Protein AF-A0A427XTD4-F1 (afdb_monomer)

InterPro domains:
  IPR022057 Chitin synthase export chaperone [PF12271] (19-102)
  IPR022057 Chitin synthase export chaperone [PTHR35329] (19-101)

Foldseek 3Di:
DDDDPPPPDPDPPCPVVVLVVVLVVVLCCCCPVVVHVVLNVLSVQLVCLQVVLVVLLVVQPPPVVPPVVPPDHSNVSSVVSNVVSVVSNVVSVCVVPVVPPPPPVPVPD

Nearest PDB structures (foldseek):
  5d56-assembly2_F  TM=6.218E-01  e=1.064E+00  Escherichia coli K-12
  3ze3-assembly1_F  TM=6.382E-01  e=1.328E+00  Escherichia coli K-12
  5d57-assembly2_F  TM=6.334E-01  e=2.068E+00  Escherichia coli K-12
  4brb-assembly2_F  TM=6.336E-01  e=1.852E+00  Escherichia coli K-12
  4brb-assembly2_D  TM=5.391E-01  e=4.490E+00  Escherichia coli K-12

Mean predicted aligned error: 11.94 Å

Structure (mmCIF, N/CA/C/O backbone):
data_AF-A0A427XTD4-F1
#
_entry.id   AF-A0A427XTD4-F1
#
loop_
_atom_site.group_PDB
_atom_site.id
_atom_site.type_symbol
_atom_site.label_atom_id
_atom_site.label_alt_id
_atom_site.label_comp_id
_atom_site.label_asym_id
_atom_site.label_entity_id
_atom_site.label_seq_id
_atom_site.pdbx_PDB_ins_code
_atom_site.Cartn_x
_atom_site.Cartn_y
_atom_site.Cartn_z
_atom_site.occupancy
_atom_site.B_iso_or_equiv
_atom_site.auth_seq_id
_atom_site.auth_comp_id
_atom_site.auth_asym_id
_atom_site.auth_atom_id
_atom_site.pdbx_PDB_model_num
ATOM 1 N N . HIS A 1 1 ? -34.707 33.302 14.349 1.00 49.16 1 HIS A N 1
ATOM 2 C CA . HIS A 1 1 ? -33.490 32.469 14.328 1.00 49.16 1 HIS A CA 1
ATOM 3 C C . H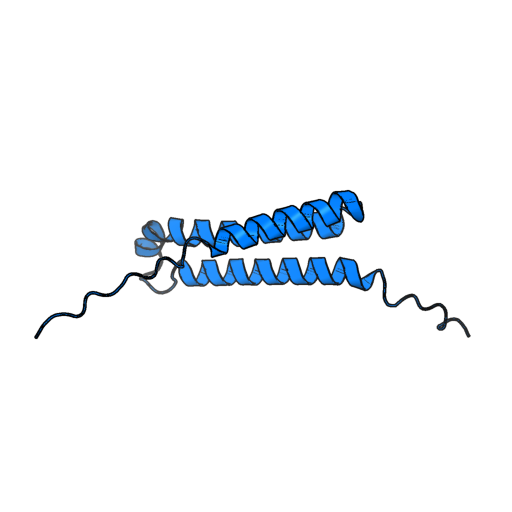IS A 1 1 ? -33.673 31.331 13.332 1.00 49.16 1 HIS A C 1
ATOM 5 O O . HIS A 1 1 ? -34.357 30.374 13.672 1.00 49.16 1 HIS A O 1
ATOM 11 N N . PRO A 1 2 ? -33.148 31.426 12.101 1.00 55.19 2 PRO A N 1
ATOM 12 C CA . PRO A 1 2 ? -33.069 30.273 11.217 1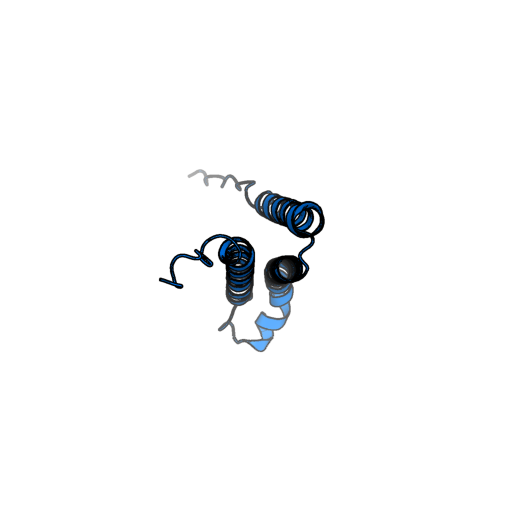.00 55.19 2 PRO A CA 1
ATOM 13 C C . PRO A 1 2 ? -31.797 29.473 11.534 1.00 55.19 2 PRO A C 1
ATOM 15 O O . PRO A 1 2 ? -30.696 30.021 11.560 1.00 55.19 2 PRO A O 1
ATOM 18 N N . HIS A 1 3 ? -31.977 28.184 11.822 1.00 52.47 3 HIS A N 1
ATOM 19 C CA . HIS A 1 3 ? -30.898 27.211 11.934 1.00 52.47 3 HIS A CA 1
ATOM 20 C C . HIS A 1 3 ? -30.220 27.075 10.571 1.00 52.47 3 HIS A C 1
ATOM 22 O O . HIS A 1 3 ? -30.860 26.753 9.572 1.00 52.47 3 HIS A O 1
ATOM 28 N N . ASN A 1 4 ? -28.926 27.376 10.558 1.00 56.59 4 ASN A N 1
A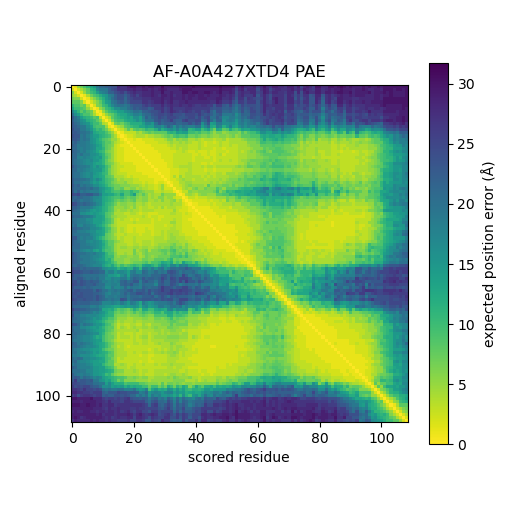TOM 29 C CA . ASN A 1 4 ? -28.057 27.259 9.404 1.00 56.59 4 ASN A CA 1
ATOM 30 C C . ASN A 1 4 ? -27.986 25.776 9.013 1.00 56.59 4 ASN A C 1
ATOM 32 O O . ASN A 1 4 ? -27.508 24.949 9.793 1.00 56.59 4 ASN A O 1
ATOM 36 N N . GLY A 1 5 ? -28.547 25.442 7.851 1.00 54.16 5 GLY A N 1
ATOM 37 C CA . GLY A 1 5 ? -28.465 24.111 7.273 1.00 54.16 5 GLY A CA 1
ATOM 38 C C . GLY A 1 5 ? -27.009 23.815 6.955 1.00 54.16 5 GLY A C 1
ATOM 39 O O . GLY A 1 5 ? -26.442 24.409 6.041 1.00 54.16 5 GLY A O 1
ATOM 40 N N . GLY A 1 6 ? -26.407 22.924 7.740 1.00 46.44 6 GLY A N 1
ATOM 41 C CA . GLY A 1 6 ? -25.082 22.396 7.469 1.00 46.44 6 GLY A CA 1
ATOM 42 C C . GLY A 1 6 ? -25.083 21.731 6.100 1.00 46.44 6 GLY A C 1
ATOM 43 O O . GLY A 1 6 ? -25.682 20.675 5.907 1.00 46.44 6 GLY A O 1
ATOM 44 N N . SER A 1 7 ? -24.423 22.372 5.145 1.00 49.38 7 SER A N 1
ATOM 45 C CA . SER A 1 7 ? -23.983 21.762 3.903 1.00 49.38 7 SER A CA 1
ATOM 46 C C . SER A 1 7 ? -23.034 20.618 4.254 1.00 49.38 7 SER A C 1
ATOM 48 O O . SER A 1 7 ? -21.864 20.840 4.560 1.00 49.38 7 SER A O 1
ATOM 50 N N . VAL A 1 8 ? -23.566 19.396 4.263 1.00 57.56 8 VAL A N 1
ATOM 51 C CA . VAL A 1 8 ? -22.784 18.160 4.322 1.00 57.56 8 VAL A CA 1
ATOM 52 C C . VAL A 1 8 ? -21.851 18.172 3.114 1.00 57.56 8 VAL A C 1
ATOM 54 O O . VAL A 1 8 ? -22.303 18.097 1.973 1.00 57.56 8 VAL A O 1
ATOM 57 N N . HIS A 1 9 ? -20.555 18.348 3.365 1.00 49.72 9 HIS A N 1
ATOM 58 C CA . HIS A 1 9 ? -19.521 18.304 2.340 1.00 49.72 9 HIS A CA 1
ATOM 59 C C . HIS A 1 9 ? -19.493 16.904 1.701 1.00 49.72 9 HIS A C 1
ATOM 61 O O . HIS A 1 9 ? -19.247 15.929 2.411 1.00 49.72 9 HIS A O 1
ATOM 67 N N . PRO A 1 10 ? -19.674 16.764 0.376 1.00 47.06 10 PRO A N 1
ATOM 68 C CA . PRO A 1 10 ? -19.366 15.525 -0.320 1.00 47.06 10 PRO A CA 1
ATOM 69 C C . PRO A 1 10 ? -17.855 15.495 -0.589 1.00 47.06 10 PRO A C 1
ATOM 71 O O . PRO A 1 10 ? -17.406 15.862 -1.673 1.00 47.06 10 PRO A O 1
ATOM 74 N N . GLN A 1 11 ? -17.043 15.158 0.416 1.00 46.06 11 GLN A N 1
ATOM 75 C CA . GLN A 1 11 ? -15.583 15.034 0.240 1.00 46.06 11 GLN A CA 1
ATOM 76 C C . GLN A 1 11 ? -14.996 13.690 0.679 1.00 46.06 11 GLN A C 1
ATOM 78 O O . GLN A 1 11 ? -13.874 13.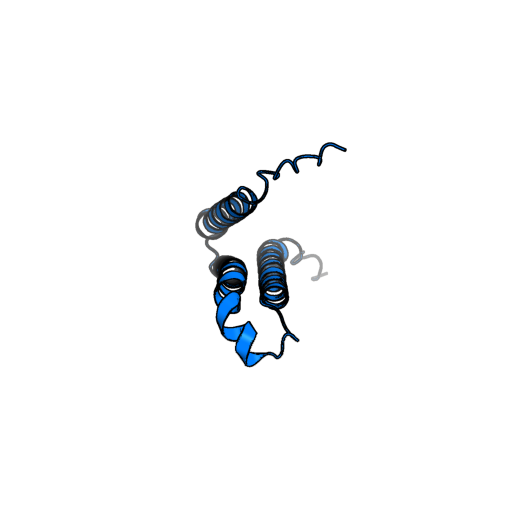393 0.305 1.00 46.06 11 GLN A O 1
ATOM 83 N N . GLU A 1 12 ? -15.745 12.827 1.363 1.00 51.28 12 GLU A N 1
ATOM 84 C CA . GLU A 1 12 ? -15.151 11.625 1.974 1.00 51.28 12 GLU A CA 1
ATOM 85 C C . GLU A 1 12 ? -15.012 10.413 1.019 1.00 51.28 12 GLU A C 1
ATOM 87 O O . GLU A 1 12 ? -14.304 9.458 1.316 1.00 51.28 12 GLU A O 1
ATOM 92 N N . GLN A 1 13 ? -15.648 10.425 -0.161 1.00 46.12 13 GLN A N 1
ATOM 93 C CA . GLN A 1 13 ? -15.657 9.262 -1.073 1.00 46.12 13 GLN A CA 1
ATOM 94 C C . GLN A 1 13 ? -14.416 9.182 -1.989 1.00 46.12 13 GLN A C 1
ATOM 96 O O . GLN A 1 13 ? -14.066 8.098 -2.461 1.00 46.12 13 GLN A O 1
ATOM 101 N N . ASN A 1 14 ? -13.744 10.306 -2.268 1.00 52.47 14 ASN A N 1
ATOM 102 C CA . ASN A 1 14 ? -12.713 10.362 -3.314 1.00 52.47 14 ASN A CA 1
ATOM 103 C C . ASN A 1 14 ? -11.332 9.876 -2.848 1.00 52.47 14 ASN A C 1
ATOM 105 O O . ASN A 1 14 ? -10.545 9.410 -3.675 1.00 52.47 14 ASN A O 1
ATOM 109 N N . ASP A 1 15 ? -11.050 9.906 -1.548 1.00 64.44 15 ASP A N 1
ATOM 110 C CA . ASP A 1 15 ? -9.708 9.646 -1.013 1.00 64.44 15 ASP A CA 1
ATOM 111 C C . ASP A 1 15 ? -9.266 8.185 -1.206 1.00 64.44 15 ASP A C 1
ATOM 113 O O . ASP A 1 15 ? -8.113 7.903 -1.538 1.00 64.44 15 ASP A O 1
ATOM 117 N N . GLY A 1 16 ? -10.205 7.237 -1.109 1.00 71.94 16 GLY A N 1
ATOM 118 C CA . GLY A 1 16 ? -9.924 5.817 -1.343 1.00 71.94 16 GLY A CA 1
ATOM 119 C C . GLY A 1 16 ? -9.593 5.489 -2.804 1.00 71.94 16 GLY A C 1
ATOM 120 O O . GLY A 1 16 ? -8.790 4.596 -3.074 1.00 71.94 16 GLY A O 1
ATOM 121 N N . SER A 1 17 ? -10.164 6.228 -3.760 1.00 80.12 17 SER A N 1
ATOM 122 C CA . SER A 1 17 ? -9.940 5.981 -5.191 1.00 80.12 17 SER A CA 1
ATOM 123 C C . SER A 1 17 ? -8.501 6.294 -5.616 1.00 80.12 17 SER A C 1
ATOM 125 O O . SER A 1 17 ? -7.904 5.538 -6.384 1.00 80.12 17 SER A O 1
ATOM 127 N N . ALA A 1 18 ? -7.911 7.347 -5.042 1.00 85.94 18 ALA A N 1
ATOM 128 C CA . ALA A 1 18 ? -6.521 7.717 -5.272 1.00 85.94 18 ALA A CA 1
ATOM 129 C C . ALA A 1 18 ? -5.552 6.665 -4.711 1.00 85.94 18 ALA A C 1
ATOM 131 O O . ALA A 1 18 ? -4.582 6.316 -5.379 1.00 85.94 18 ALA A O 1
ATOM 132 N N . ALA A 1 19 ? -5.839 6.108 -3.529 1.00 86.38 19 ALA A N 1
ATOM 133 C CA . ALA A 1 19 ? -5.018 5.058 -2.925 1.00 86.38 19 ALA A CA 1
ATOM 134 C C . ALA A 1 19 ? -5.020 3.764 -3.758 1.00 86.38 19 ALA A C 1
ATOM 136 O O . ALA A 1 19 ? -3.970 3.158 -3.969 1.00 86.38 19 ALA A O 1
ATOM 137 N N . VAL A 1 20 ? -6.183 3.363 -4.285 1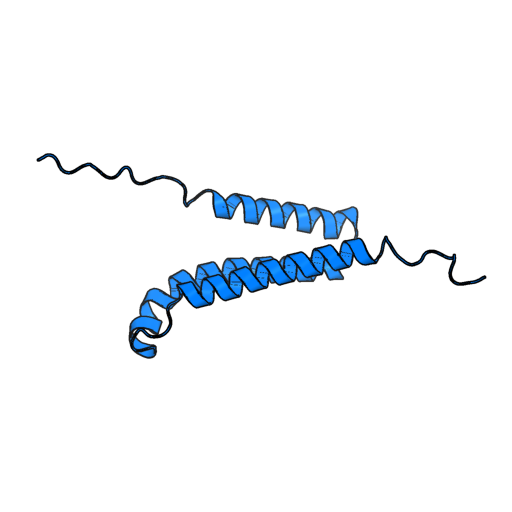.00 88.50 20 VAL A N 1
ATOM 138 C CA . VAL A 1 20 ? -6.302 2.195 -5.175 1.00 88.50 20 VAL A CA 1
ATOM 139 C C . VAL A 1 20 ? -5.580 2.438 -6.500 1.00 88.50 20 VAL A C 1
ATOM 141 O O . VAL A 1 20 ? -4.851 1.563 -6.965 1.00 88.50 20 VAL A O 1
ATOM 144 N N . ALA A 1 21 ? -5.739 3.625 -7.094 1.00 91.19 21 ALA A N 1
ATOM 145 C CA . ALA A 1 21 ? -5.030 3.993 -8.316 1.00 91.19 21 ALA A CA 1
ATOM 146 C C . ALA A 1 21 ? -3.507 3.995 -8.104 1.00 91.19 21 ALA A C 1
ATOM 148 O O . ALA A 1 21 ? -2.777 3.408 -8.899 1.00 91.19 21 ALA A O 1
ATOM 149 N N . PHE A 1 22 ? -3.033 4.588 -7.005 1.00 88.94 22 PHE A N 1
ATOM 150 C CA . PHE A 1 22 ? -1.623 4.573 -6.622 1.00 88.94 22 PHE A CA 1
ATOM 151 C C . PHE A 1 22 ? -1.101 3.143 -6.456 1.00 88.94 22 PHE A C 1
ATOM 153 O O . PHE A 1 22 ? -0.084 2.796 -7.051 1.00 88.94 22 PHE A O 1
ATOM 160 N N . PHE A 1 23 ? -1.818 2.291 -5.717 1.00 89.50 23 PHE A N 1
ATOM 161 C CA . PHE A 1 23 ? -1.442 0.889 -5.547 1.00 89.50 23 PHE A CA 1
ATOM 162 C C . PHE A 1 23 ? -1.345 0.156 -6.890 1.00 89.50 23 PHE A C 1
ATOM 164 O O . PHE A 1 23 ? -0.347 -0.511 -7.144 1.00 89.50 23 PHE A O 1
ATOM 171 N N . ALA A 1 24 ? -2.329 0.321 -7.779 1.00 90.94 24 ALA A N 1
ATOM 172 C CA . ALA A 1 24 ? -2.321 -0.309 -9.097 1.00 90.94 24 ALA A CA 1
ATOM 173 C C . ALA A 1 24 ? -1.127 0.143 -9.956 1.00 90.94 24 ALA A C 1
ATOM 175 O O . ALA A 1 24 ? -0.474 -0.687 -10.589 1.00 90.94 24 ALA A O 1
ATOM 176 N N . ILE A 1 25 ? -0.810 1.442 -9.946 1.00 91.88 25 ILE A N 1
ATOM 177 C CA . ILE A 1 25 ? 0.338 1.998 -10.674 1.00 91.88 25 ILE A CA 1
ATOM 178 C C . ILE A 1 25 ? 1.652 1.461 -10.099 1.00 91.88 25 ILE A C 1
ATOM 180 O O . ILE A 1 25 ? 2.499 0.995 -10.855 1.00 91.88 25 ILE A O 1
ATOM 184 N N . MET A 1 26 ? 1.825 1.470 -8.777 1.00 88.19 26 MET A N 1
ATOM 185 C CA . MET A 1 26 ? 3.059 0.990 -8.142 1.00 88.19 26 MET A CA 1
ATOM 186 C C . MET A 1 26 ? 3.246 -0.518 -8.316 1.00 88.19 26 MET A C 1
ATOM 188 O O . MET A 1 26 ? 4.361 -0.990 -8.543 1.00 88.19 26 MET A O 1
ATOM 192 N N . LEU A 1 27 ? 2.156 -1.285 -8.289 1.00 87.88 27 LEU A N 1
ATOM 193 C CA . LEU A 1 27 ? 2.182 -2.716 -8.566 1.00 87.88 27 LEU A CA 1
ATOM 194 C C . LEU A 1 27 ? 2.557 -2.989 -10.031 1.00 87.88 27 LEU A C 1
ATOM 196 O O . LEU A 1 27 ? 3.365 -3.872 -10.308 1.00 87.88 27 LEU A O 1
ATOM 200 N N . TYR A 1 28 ? 2.053 -2.182 -10.968 1.00 89.62 28 TYR A N 1
ATOM 201 C CA . TYR A 1 28 ? 2.494 -2.229 -12.361 1.00 89.62 28 TYR A CA 1
ATOM 202 C C . TYR A 1 28 ? 3.989 -1.905 -12.498 1.00 89.62 28 TYR A C 1
ATOM 204 O O . TYR A 1 28 ? 4.718 -2.668 -13.124 1.00 89.62 28 TYR A O 1
ATOM 212 N N . VAL A 1 29 ? 4.475 -0.819 -11.890 1.00 87.31 29 VAL A N 1
ATOM 213 C CA . VAL A 1 29 ? 5.892 -0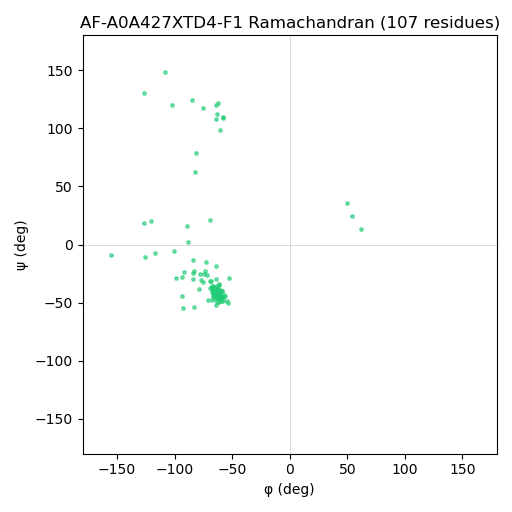.421 -11.966 1.00 87.31 29 VAL A CA 1
ATOM 214 C C . VAL A 1 29 ? 6.799 -1.518 -11.402 1.00 87.31 29 VAL A C 1
ATOM 216 O O . VAL A 1 29 ? 7.748 -1.933 -12.063 1.00 87.31 29 VAL A O 1
ATOM 219 N N . THR A 1 30 ? 6.491 -2.048 -10.221 1.00 84.38 30 THR A N 1
ATOM 220 C CA . THR A 1 30 ? 7.340 -3.061 -9.574 1.00 84.38 30 THR A CA 1
ATOM 221 C C . THR A 1 30 ? 7.395 -4.378 -10.349 1.00 84.38 30 THR A C 1
ATOM 223 O O . THR A 1 30 ? 8.486 -4.898 -10.579 1.00 84.38 30 THR A O 1
ATOM 226 N N . PHE A 1 31 ? 6.260 -4.896 -10.833 1.00 83.44 31 PHE A N 1
ATOM 227 C CA . PHE A 1 31 ? 6.247 -6.158 -11.581 1.00 83.44 31 PHE A CA 1
ATOM 228 C C . PHE A 1 31 ? 6.687 -6.025 -13.042 1.00 83.44 31 PHE A C 1
ATOM 230 O O . PHE A 1 31 ? 7.342 -6.928 -13.563 1.00 83.44 31 PHE A O 1
ATOM 237 N N . VAL A 1 32 ? 6.314 -4.939 -13.725 1.00 83.44 32 VAL A N 1
ATOM 238 C CA . VAL A 1 32 ? 6.518 -4.800 -15.177 1.00 83.44 32 VAL A CA 1
ATOM 239 C C . VAL A 1 32 ? 7.819 -4.080 -15.504 1.00 83.44 32 VAL A C 1
ATOM 241 O O . VAL A 1 32 ? 8.542 -4.544 -16.386 1.00 83.44 32 VAL A O 1
ATOM 244 N N . MET A 1 33 ? 8.130 -2.981 -14.809 1.00 83.06 33 MET A N 1
ATOM 245 C CA . MET A 1 33 ? 9.361 -2.224 -15.063 1.00 83.06 33 MET A CA 1
ATOM 246 C C . MET A 1 33 ? 10.554 -2.837 -14.336 1.00 83.06 33 MET A C 1
ATOM 248 O O . MET A 1 33 ? 11.548 -3.152 -14.983 1.00 83.06 33 MET A O 1
ATOM 252 N N . LEU A 1 34 ? 10.450 -3.030 -13.017 1.00 82.00 34 LEU A N 1
ATOM 253 C CA . LEU A 1 34 ? 11.586 -3.471 -12.199 1.00 82.00 34 LEU A CA 1
ATOM 254 C C . LEU A 1 34 ? 11.788 -4.991 -12.197 1.00 82.00 34 LEU A C 1
ATOM 256 O O . LEU A 1 34 ? 12.915 -5.448 -12.067 1.00 82.00 34 LEU A O 1
ATOM 260 N N . LYS A 1 35 ? 10.715 -5.782 -12.351 1.00 79.62 35 LYS A N 1
ATOM 261 C CA . LYS A 1 35 ? 10.730 -7.253 -12.188 1.00 79.62 35 LYS A CA 1
ATOM 262 C C . LYS A 1 35 ? 11.292 -7.719 -10.833 1.00 79.62 35 LYS A C 1
ATOM 264 O O . LYS A 1 35 ? 11.712 -8.866 -10.701 1.00 79.62 35 LYS A O 1
ATOM 269 N N . GLU A 1 36 ? 11.217 -6.862 -9.817 1.00 79.88 36 GLU A N 1
ATOM 270 C CA . GLU A 1 36 ? 11.700 -7.127 -8.463 1.00 79.88 36 GLU A CA 1
ATOM 271 C C . GLU A 1 36 ? 10.533 -7.464 -7.529 1.00 79.88 36 GLU A C 1
ATOM 273 O O . GLU A 1 36 ? 9.611 -6.673 -7.314 1.00 79.88 36 GLU A O 1
ATOM 278 N N . VAL A 1 37 ? 10.568 -8.661 -6.942 1.00 80.44 37 VAL A N 1
ATOM 279 C CA . VAL A 1 37 ? 9.489 -9.166 -6.072 1.00 80.44 37 VAL A CA 1
ATOM 280 C C . VAL A 1 37 ? 9.525 -8.565 -4.667 1.00 80.44 37 VAL A C 1
ATOM 282 O O . VAL A 1 37 ? 8.498 -8.488 -3.992 1.00 80.44 37 VAL A O 1
ATOM 285 N N . LYS A 1 38 ? 10.703 -8.120 -4.224 1.00 81.94 38 LYS A N 1
ATOM 286 C CA . LYS A 1 38 ? 10.949 -7.594 -2.876 1.00 81.94 38 LYS A CA 1
ATOM 287 C C . LYS A 1 38 ? 10.159 -6.300 -2.592 1.00 81.94 38 LYS A C 1
ATOM 289 O O . LYS A 1 38 ? 9.399 -6.296 -1.622 1.00 81.94 38 LYS A O 1
ATOM 294 N N . PRO A 1 39 ? 10.224 -5.246 -3.434 1.00 82.12 39 PRO A N 1
ATOM 295 C CA . PRO A 1 39 ? 9.406 -4.044 -3.250 1.00 82.12 39 PRO A CA 1
ATOM 296 C C . PRO A 1 39 ? 7.913 -4.299 -3.517 1.00 82.12 39 PRO A C 1
ATOM 298 O O . PRO A 1 39 ? 7.062 -3.716 -2.844 1.00 82.12 39 PRO A O 1
ATOM 301 N N . ALA A 1 40 ? 7.567 -5.219 -4.428 1.00 85.69 40 ALA A N 1
ATOM 302 C CA . ALA A 1 40 ? 6.174 -5.555 -4.731 1.00 85.69 40 ALA A CA 1
ATOM 303 C C . ALA A 1 40 ? 5.420 -6.120 -3.510 1.00 85.69 40 ALA A C 1
ATOM 305 O O . ALA A 1 40 ? 4.291 -5.710 -3.227 1.00 85.69 40 ALA A O 1
ATOM 306 N N . LEU A 1 41 ? 6.053 -7.015 -2.740 1.00 87.06 41 LEU A N 1
ATOM 307 C CA . LEU A 1 41 ? 5.459 -7.571 -1.518 1.00 87.06 41 LEU A CA 1
ATOM 308 C C . LEU A 1 41 ? 5.209 -6.501 -0.446 1.00 87.06 41 LEU A C 1
ATOM 310 O O . LEU A 1 41 ? 4.188 -6.556 0.242 1.00 87.06 41 LEU A O 1
ATOM 314 N N . MET A 1 42 ? 6.089 -5.502 -0.335 1.00 88.62 42 MET A N 1
ATOM 315 C CA . MET A 1 42 ? 5.931 -4.406 0.626 1.00 88.62 42 MET A CA 1
ATOM 316 C C . MET A 1 42 ? 4.760 -3.483 0.258 1.00 88.62 42 MET A C 1
ATOM 318 O O . MET A 1 42 ? 4.002 -3.083 1.143 1.00 88.62 42 MET A O 1
ATOM 322 N N . TYR A 1 43 ? 4.525 -3.219 -1.034 1.00 89.44 43 TYR A N 1
ATOM 323 C CA . TYR A 1 43 ? 3.331 -2.486 -1.477 1.00 89.44 43 TYR A CA 1
ATOM 324 C C . TYR A 1 43 ? 2.033 -3.269 -1.256 1.00 89.44 43 TYR A C 1
ATOM 326 O O . TYR A 1 43 ? 1.027 -2.679 -0.862 1.00 89.44 43 TYR A O 1
ATOM 334 N N . ILE A 1 44 ? 2.040 -4.591 -1.462 1.00 89.81 44 ILE A N 1
ATOM 335 C CA . ILE A 1 44 ? 0.880 -5.445 -1.159 1.00 89.81 44 ILE A CA 1
ATOM 336 C C . ILE A 1 44 ? 0.574 -5.409 0.341 1.00 89.81 44 ILE A C 1
ATOM 338 O O . ILE A 1 44 ? -0.578 -5.211 0.725 1.00 89.81 44 ILE A O 1
ATOM 342 N N . LEU A 1 45 ? 1.596 -5.533 1.193 1.00 91.44 45 LEU A N 1
ATOM 343 C CA . LEU A 1 45 ? 1.440 -5.408 2.641 1.00 91.44 45 LEU A CA 1
ATOM 344 C C . LEU A 1 45 ? 0.863 -4.038 3.027 1.00 91.44 45 LEU A C 1
ATOM 346 O O . LEU A 1 45 ? -0.073 -3.977 3.823 1.00 91.44 45 LEU A O 1
ATOM 350 N N . ALA A 1 46 ? 1.368 -2.952 2.437 1.00 92.25 46 ALA A N 1
ATOM 351 C CA . ALA A 1 46 ? 0.852 -1.608 2.677 1.00 92.25 46 ALA A CA 1
ATOM 352 C C . ALA A 1 46 ? -0.631 -1.474 2.304 1.00 92.25 46 ALA A C 1
ATOM 354 O O . ALA A 1 46 ? -1.417 -0.918 3.070 1.00 92.25 46 ALA A O 1
ATOM 355 N N . PHE A 1 47 ? -1.034 -2.026 1.159 1.00 91.38 47 PHE A N 1
ATOM 356 C CA . PHE A 1 47 ? -2.425 -2.007 0.713 1.00 91.38 47 PHE A CA 1
ATOM 357 C C . PHE A 1 47 ? -3.344 -2.799 1.651 1.00 91.38 47 PHE A C 1
ATOM 359 O O . PHE A 1 47 ? -4.424 -2.326 2.009 1.00 91.38 47 PHE A O 1
ATOM 366 N N . VAL A 1 48 ? -2.893 -3.966 2.120 1.00 92.69 48 VAL A N 1
ATOM 367 C CA . VAL A 1 48 ? -3.622 -4.777 3.107 1.00 92.69 48 VAL A CA 1
ATOM 368 C C . VAL A 1 48 ? -3.747 -4.047 4.445 1.00 92.69 48 VAL A C 1
ATOM 370 O O . VAL A 1 48 ? -4.823 -4.060 5.034 1.00 92.69 48 VAL A O 1
ATOM 373 N N . LEU A 1 49 ? -2.691 -3.379 4.918 1.00 91.38 49 LEU A N 1
ATOM 374 C CA . LEU A 1 49 ? -2.727 -2.583 6.150 1.00 91.38 49 LEU A CA 1
ATOM 375 C C . LEU A 1 49 ? -3.695 -1.399 6.036 1.00 91.38 49 LEU A C 1
ATOM 377 O O . LEU A 1 49 ? -4.480 -1.162 6.953 1.00 91.38 49 LEU A O 1
ATOM 381 N N . PHE A 1 50 ? -3.685 -0.698 4.901 1.00 89.81 50 PHE A N 1
ATOM 382 C CA . PHE A 1 50 ? -4.577 0.430 4.636 1.00 89.81 50 PHE A CA 1
ATOM 383 C C . PHE A 1 50 ? -6.052 0.001 4.606 1.00 89.81 50 PHE A C 1
ATOM 385 O O . PHE A 1 50 ? -6.884 0.568 5.316 1.00 89.81 50 PHE A O 1
ATOM 392 N N . LEU A 1 51 ? -6.376 -1.054 3.849 1.00 91.44 51 LEU A N 1
ATOM 393 C CA . LEU A 1 51 ? -7.730 -1.613 3.824 1.00 91.44 51 LEU A CA 1
ATOM 394 C C . LEU A 1 51 ? -8.127 -2.211 5.176 1.00 91.44 51 LEU A C 1
ATOM 396 O O . LEU A 1 51 ? -9.265 -2.048 5.608 1.00 91.44 51 LEU A O 1
ATOM 400 N N . GLY A 1 52 ? -7.190 -2.859 5.867 1.00 89.31 52 GLY A N 1
ATOM 401 C CA . GLY A 1 52 ? -7.380 -3.385 7.214 1.00 89.31 52 GLY A CA 1
ATOM 402 C C . GLY A 1 52 ? -7.755 -2.296 8.217 1.00 89.31 52 GLY A C 1
ATOM 403 O O . GLY A 1 52 ? -8.656 -2.512 9.023 1.00 89.31 52 GLY A O 1
ATOM 404 N N . GLY A 1 53 ? -7.143 -1.109 8.130 1.00 87.56 53 GLY A N 1
ATOM 405 C CA . GLY A 1 53 ? -7.518 0.055 8.938 1.00 87.56 53 GLY A CA 1
ATOM 406 C C . GLY A 1 53 ? -8.973 0.469 8.709 1.00 87.56 53 GLY A C 1
ATOM 407 O O . GLY A 1 53 ? -9.737 0.594 9.668 1.00 87.56 53 GLY A O 1
ATOM 408 N N . GLY A 1 54 ? -9.387 0.552 7.440 1.00 85.50 54 GLY A N 1
ATOM 409 C CA . GLY A 1 54 ? -10.778 0.812 7.064 1.00 85.50 54 GLY A CA 1
ATOM 410 C C . GLY A 1 54 ? -11.751 -0.258 7.574 1.00 85.50 54 GLY A C 1
ATOM 411 O O . GLY A 1 54 ? -12.778 0.069 8.162 1.00 85.50 54 GLY A O 1
ATOM 412 N N . ILE A 1 55 ? -11.415 -1.543 7.426 1.00 86.75 55 ILE A N 1
ATOM 413 C CA . ILE A 1 55 ? -12.256 -2.657 7.895 1.00 86.75 55 ILE A CA 1
ATOM 414 C C . ILE A 1 55 ? -12.384 -2.639 9.421 1.00 86.75 55 ILE A C 1
ATOM 416 O O . ILE A 1 55 ? -13.487 -2.795 9.937 1.00 86.75 55 ILE A O 1
ATOM 420 N N . ILE A 1 56 ? -11.291 -2.418 10.158 1.00 82.62 56 ILE A N 1
ATOM 421 C CA . ILE A 1 56 ? -11.312 -2.352 11.625 1.00 82.62 56 ILE A CA 1
ATOM 422 C C . ILE A 1 56 ? -12.127 -1.163 12.123 1.00 82.62 56 ILE A C 1
ATOM 424 O O . ILE A 1 56 ? -12.832 -1.300 13.121 1.00 82.62 56 ILE A O 1
ATOM 428 N N . PHE A 1 57 ? -12.075 -0.020 11.440 1.00 80.62 57 PHE A N 1
ATOM 429 C CA . PHE A 1 57 ? -12.907 1.127 11.785 1.00 80.62 57 PHE A CA 1
ATOM 430 C C . PHE A 1 57 ? -14.403 0.772 11.762 1.00 80.62 57 PHE A C 1
ATOM 432 O O . PHE A 1 57 ? -15.124 1.092 12.707 1.00 80.62 57 PHE A O 1
ATOM 439 N N . PHE A 1 58 ? -14.848 0.029 10.743 1.00 76.56 58 PHE A N 1
ATOM 440 C CA . PHE A 1 58 ? -16.223 -0.467 10.656 1.00 76.56 58 PHE A CA 1
ATOM 441 C C . PHE A 1 58 ? -16.515 -1.579 11.668 1.00 76.56 58 PHE A C 1
ATOM 443 O O . PHE A 1 58 ? -17.520 -1.525 12.375 1.00 76.56 58 PHE A O 1
ATOM 450 N N . LEU A 1 59 ? -15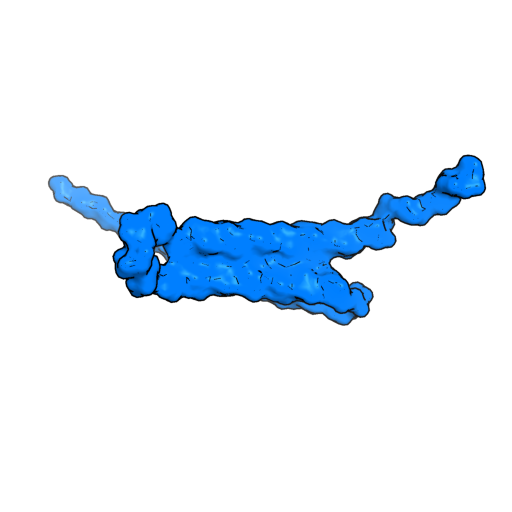.635 -2.576 11.773 1.00 73.69 59 LEU A N 1
ATOM 451 C CA . LEU A 1 59 ? -15.867 -3.777 12.578 1.00 73.69 59 LEU A CA 1
ATOM 452 C C . LEU A 1 59 ? -15.765 -3.523 14.086 1.00 73.69 59 LEU A C 1
ATOM 454 O O . LEU A 1 59 ? -16.322 -4.278 14.871 1.00 73.69 59 LEU A O 1
ATOM 458 N N . ALA A 1 60 ? -15.069 -2.467 14.507 1.00 68.12 60 ALA A N 1
ATOM 459 C CA . ALA A 1 60 ? -14.964 -2.072 15.907 1.00 68.12 60 ALA A CA 1
ATOM 460 C C . ALA A 1 60 ? -16.256 -1.462 16.476 1.00 68.12 60 ALA A C 1
ATOM 462 O O . ALA A 1 60 ? -16.382 -1.355 17.693 1.00 68.12 60 ALA A O 1
ATOM 463 N N . SER A 1 61 ? -17.212 -1.059 15.639 1.00 62.78 61 SER A N 1
ATOM 464 C CA . SER A 1 61 ? -18.414 -0.345 16.087 1.00 62.78 61 SER A CA 1
ATOM 465 C C . SER A 1 61 ? -19.292 -1.151 17.065 1.00 62.78 61 SER A C 1
ATOM 467 O O . SER A 1 61 ? -19.813 -0.576 18.020 1.00 62.78 61 SER A O 1
ATOM 469 N N . GLU A 1 62 ? -19.384 -2.476 16.917 1.00 64.19 62 GLU A N 1
ATOM 470 C CA . GLU A 1 62 ? -20.159 -3.357 17.812 1.00 64.19 62 GLU A CA 1
ATOM 471 C C . GLU A 1 62 ? -19.345 -3.975 18.980 1.00 64.19 62 GLU A C 1
ATOM 473 O O . GLU A 1 62 ? -19.724 -3.793 20.141 1.00 64.19 62 GLU A O 1
ATOM 478 N N . PRO A 1 63 ? -18.211 -4.674 18.757 1.00 60.44 63 PRO A N 1
ATOM 479 C CA . PRO A 1 63 ? -17.512 -5.413 19.812 1.00 60.44 63 PRO A CA 1
ATOM 480 C C . PRO A 1 63 ? -16.688 -4.532 20.766 1.00 60.44 63 PRO A C 1
ATOM 482 O O . PRO A 1 63 ? -16.572 -4.868 21.948 1.00 60.44 63 PRO A O 1
ATOM 485 N N . LEU A 1 64 ? -16.140 -3.389 20.321 1.00 55.88 64 LEU A N 1
ATOM 486 C CA . LEU A 1 64 ? -15.375 -2.505 21.222 1.00 55.88 64 LEU A CA 1
ATOM 487 C C . LEU A 1 64 ? -16.278 -1.771 22.217 1.00 55.88 64 LEU A C 1
ATOM 489 O O . LEU A 1 64 ? -15.825 -1.450 23.320 1.00 55.88 64 LEU A O 1
ATOM 493 N N . CYS A 1 65 ? -17.551 -1.562 21.866 1.00 56.16 65 CYS A N 1
ATOM 494 C CA . CYS A 1 65 ? -18.521 -0.921 22.748 1.00 56.16 65 CYS A CA 1
ATOM 495 C C . CYS A 1 65 ? -18.774 -1.756 24.019 1.00 56.16 65 CYS A C 1
ATOM 497 O O . CYS A 1 65 ? -19.006 -1.186 25.082 1.00 56.16 65 CYS A O 1
ATOM 499 N N . ASN A 1 66 ? -18.641 -3.087 23.934 1.00 58.91 66 ASN A N 1
ATOM 500 C CA . ASN A 1 66 ? -18.853 -4.005 25.057 1.00 58.91 66 ASN A CA 1
ATOM 501 C C . ASN A 1 66 ? -17.540 -4.439 25.749 1.00 58.91 66 ASN A C 1
ATOM 503 O O . ASN A 1 66 ? -17.535 -4.718 26.943 1.00 58.91 66 ASN A O 1
ATOM 507 N N . ALA A 1 67 ? -16.412 -4.475 25.025 1.00 61.97 67 ALA A N 1
ATOM 508 C CA . ALA A 1 67 ? -15.144 -5.009 25.539 1.00 61.97 67 ALA A CA 1
ATOM 509 C C . ALA A 1 67 ? -14.196 -3.968 26.171 1.00 61.97 67 ALA A C 1
ATOM 511 O O . ALA A 1 67 ? -13.396 -4.322 27.033 1.00 61.97 67 ALA A O 1
ATOM 512 N N . SER A 1 68 ? -14.240 -2.691 25.758 1.00 55.75 68 SER A N 1
ATOM 513 C CA . SER A 1 68 ? -13.203 -1.709 26.133 1.00 55.75 68 SER A CA 1
ATOM 514 C C . SER A 1 68 ? -13.582 -0.758 27.276 1.00 55.75 68 SER A C 1
ATOM 516 O O . SER A 1 68 ? -12.748 0.069 27.663 1.00 55.75 68 SER A O 1
ATOM 518 N N . ASN A 1 69 ? -14.818 -0.784 27.786 1.00 60.19 69 ASN A N 1
ATOM 519 C CA . ASN A 1 69 ? -15.313 0.259 28.699 1.00 60.19 69 ASN A CA 1
ATOM 520 C C . ASN A 1 69 ? -15.041 1.687 28.138 1.00 60.19 69 ASN A C 1
ATOM 522 O O . ASN A 1 69 ? -14.661 2.592 28.879 1.00 60.19 69 ASN A O 1
ATOM 526 N N . GLN A 1 70 ? -15.139 1.839 26.804 1.00 57.34 70 GLN A N 1
ATOM 527 C CA . GLN A 1 70 ? -14.850 3.043 25.998 1.00 57.34 70 GLN A CA 1
ATOM 528 C C . GLN A 1 70 ? -13.411 3.610 26.006 1.00 57.34 70 GLN A C 1
ATOM 530 O O . GLN A 1 70 ? -13.199 4.719 25.523 1.00 57.34 70 GLN A O 1
ATOM 535 N N . LYS A 1 71 ? -12.396 2.894 26.508 1.00 60.94 71 LYS A N 1
ATOM 536 C CA . LYS A 1 71 ? -11.017 3.430 26.550 1.00 60.94 71 LYS A CA 1
ATOM 537 C C . LYS A 1 71 ? -10.271 3.460 25.212 1.00 60.94 71 LYS A C 1
ATOM 539 O O . LYS A 1 71 ? -9.432 4.336 25.024 1.00 60.94 71 LYS A O 1
ATOM 544 N N . VAL A 1 72 ? -10.530 2.520 24.307 1.00 66.50 72 VAL A N 1
ATOM 545 C CA . VAL A 1 72 ? -9.863 2.432 22.999 1.00 66.50 72 VAL A CA 1
ATOM 546 C C . VAL A 1 72 ? -10.936 2.376 21.916 1.00 66.50 72 VAL A C 1
ATOM 548 O O . VAL A 1 72 ? -11.887 1.609 22.035 1.00 66.50 72 VAL A O 1
ATOM 551 N N . ASN A 1 73 ? -10.805 3.214 20.882 1.00 74.94 73 ASN A N 1
ATOM 552 C CA . ASN A 1 73 ? -11.755 3.322 19.771 1.00 74.94 73 ASN A CA 1
ATOM 553 C C . ASN A 1 73 ? -11.143 2.723 18.491 1.00 74.94 73 ASN A C 1
ATOM 555 O O . ASN A 1 73 ? -9.932 2.827 18.279 1.00 74.94 73 ASN A O 1
ATOM 559 N N . GLY A 1 74 ? -11.973 2.149 17.617 1.00 77.88 74 GLY A N 1
ATOM 560 C CA . GLY A 1 74 ? -11.569 1.647 16.299 1.00 77.88 74 GLY A CA 1
ATOM 561 C C . GLY A 1 74 ? -10.831 2.688 15.454 1.00 77.88 74 GLY A C 1
ATOM 562 O O . GLY A 1 74 ? -9.926 2.330 14.709 1.00 77.88 74 GLY A O 1
ATOM 563 N N . ALA A 1 75 ? -11.120 3.979 15.649 1.00 82.69 75 ALA A N 1
ATOM 564 C CA . ALA A 1 75 ? -10.388 5.085 15.026 1.00 82.69 75 ALA A CA 1
ATOM 565 C C . ALA A 1 75 ? -8.883 5.105 15.358 1.00 82.69 75 ALA A C 1
ATOM 567 O O . ALA A 1 75 ? -8.067 5.357 14.477 1.00 82.69 75 ALA A O 1
ATOM 568 N N . PHE A 1 76 ? -8.490 4.814 16.604 1.00 85.12 76 PHE A N 1
ATOM 569 C CA . PHE A 1 76 ? -7.073 4.799 16.990 1.00 85.12 76 PHE A CA 1
ATOM 570 C C . PHE A 1 76 ? -6.325 3.665 16.284 1.00 85.12 76 PHE A C 1
ATOM 572 O O . PHE A 1 76 ? -5.246 3.872 15.731 1.00 85.12 76 PHE A O 1
ATOM 579 N N . LEU A 1 77 ? -6.932 2.475 16.264 1.00 85.12 77 LEU A N 1
ATOM 580 C CA . LEU A 1 77 ? -6.350 1.310 15.610 1.00 85.12 77 LEU A CA 1
ATOM 581 C C . LEU A 1 77 ? -6.300 1.493 14.088 1.00 85.12 77 LEU A C 1
ATOM 583 O O . LEU A 1 77 ? -5.273 1.207 13.482 1.00 85.12 77 LEU A O 1
ATOM 587 N N . SER A 1 78 ? -7.355 2.053 13.489 1.00 89.50 78 SER A N 1
ATOM 588 C CA . SER A 1 78 ? -7.377 2.438 12.075 1.00 89.50 78 SER A CA 1
ATOM 589 C C . SER A 1 78 ? -6.210 3.361 11.726 1.00 89.50 78 SER A C 1
ATOM 591 O O . SER A 1 78 ? -5.476 3.088 10.782 1.00 89.50 78 SER A O 1
ATOM 593 N N . THR A 1 79 ? -5.979 4.415 12.513 1.00 90.75 79 THR A N 1
ATOM 594 C CA . THR A 1 79 ? -4.858 5.341 12.288 1.00 90.75 79 THR A CA 1
ATOM 595 C C . THR A 1 79 ? -3.501 4.657 12.437 1.00 90.75 79 THR A C 1
ATOM 597 O O . THR A 1 79 ? -2.599 4.930 11.650 1.00 90.75 79 THR A O 1
ATOM 600 N N . LEU A 1 80 ? -3.342 3.749 13.403 1.00 91.25 80 LEU A N 1
ATOM 601 C CA . LEU A 1 80 ? -2.090 3.016 13.605 1.00 91.25 80 LEU A CA 1
ATOM 602 C C . LEU A 1 80 ? -1.786 2.068 12.435 1.00 91.25 80 LEU A C 1
ATOM 604 O O . LEU A 1 80 ? -0.649 2.019 11.970 1.00 91.25 80 LEU A O 1
ATOM 608 N N . LEU A 1 81 ? -2.797 1.363 11.919 1.00 90.12 81 LEU A N 1
ATOM 609 C CA . LEU A 1 81 ? -2.656 0.528 10.723 1.00 90.12 81 LEU A CA 1
ATOM 610 C C . LEU A 1 81 ? -2.348 1.374 9.480 1.00 90.12 81 LEU A C 1
ATOM 612 O O . LEU A 1 81 ? -1.447 1.023 8.720 1.00 90.12 81 LEU A O 1
ATOM 616 N N . SER A 1 82 ? -3.023 2.514 9.303 1.00 91.62 82 SER A N 1
ATOM 617 C CA . SER A 1 82 ? -2.743 3.448 8.205 1.00 91.62 82 SER A CA 1
ATOM 618 C C . SER A 1 82 ? -1.335 4.049 8.290 1.00 91.62 82 SER A C 1
ATOM 620 O O . SER A 1 82 ? -0.657 4.176 7.272 1.00 91.62 82 SER A O 1
ATOM 622 N N . ALA A 1 83 ? -0.843 4.362 9.492 1.00 94.56 83 ALA A N 1
ATOM 623 C CA . ALA A 1 83 ? 0.541 4.786 9.698 1.00 94.56 83 ALA A CA 1
ATOM 624 C C . ALA A 1 83 ? 1.535 3.658 9.370 1.00 94.56 83 ALA A C 1
ATOM 626 O O . ALA A 1 83 ? 2.561 3.902 8.735 1.00 94.56 83 ALA A O 1
ATOM 627 N N . GLY A 1 84 ? 1.207 2.412 9.728 1.00 93.94 84 GLY A N 1
ATOM 628 C CA . GLY A 1 84 ? 1.968 1.231 9.318 1.00 93.94 84 GLY A CA 1
ATOM 629 C C . GLY A 1 84 ? 2.018 1.054 7.797 1.00 93.94 84 GLY A C 1
ATOM 630 O O . GLY A 1 84 ? 3.077 0.749 7.253 1.00 93.94 84 GLY A O 1
ATOM 631 N N . ALA A 1 85 ? 0.910 1.315 7.097 1.00 93.50 85 ALA A N 1
ATOM 632 C CA . ALA A 1 85 ? 0.860 1.294 5.636 1.00 93.50 85 ALA A CA 1
ATOM 633 C C . ALA A 1 85 ? 1.802 2.337 5.011 1.00 93.50 85 ALA A C 1
ATOM 635 O O . ALA A 1 85 ? 2.550 2.009 4.090 1.00 93.50 85 ALA A O 1
ATOM 636 N N . LEU A 1 86 ? 1.833 3.565 5.546 1.00 93.69 86 LEU A N 1
ATOM 637 C CA . LEU A 1 86 ? 2.792 4.594 5.120 1.00 93.69 86 LEU A CA 1
ATOM 638 C C . LEU A 1 86 ? 4.243 4.172 5.380 1.00 93.69 86 LEU A C 1
ATOM 640 O O . LEU A 1 86 ? 5.097 4.378 4.521 1.00 93.69 86 LEU A O 1
ATOM 644 N N . GLY A 1 87 ? 4.520 3.534 6.521 1.00 93.88 87 GLY A N 1
ATOM 645 C CA . GLY A 1 87 ? 5.842 2.982 6.826 1.00 93.88 87 GLY A CA 1
ATOM 646 C C . GLY A 1 87 ? 6.284 1.907 5.827 1.00 93.88 87 GLY A C 1
ATOM 647 O O . GLY A 1 87 ? 7.421 1.929 5.361 1.00 93.88 87 GLY A O 1
ATOM 648 N N . ALA A 1 88 ? 5.379 1.006 5.439 1.00 91.62 88 ALA A N 1
ATOM 649 C CA . ALA A 1 88 ? 5.650 -0.015 4.428 1.00 91.62 88 ALA A CA 1
ATOM 650 C C . ALA A 1 88 ? 5.884 0.590 3.031 1.00 91.62 88 ALA A C 1
ATOM 652 O O . ALA A 1 88 ? 6.799 0.160 2.332 1.00 91.62 88 ALA A O 1
ATOM 653 N N . ILE A 1 89 ? 5.118 1.621 2.645 1.00 91.81 89 ILE A N 1
ATOM 654 C CA . ILE A 1 89 ? 5.337 2.378 1.398 1.00 91.81 89 ILE A CA 1
ATOM 655 C C . ILE A 1 89 ? 6.706 3.061 1.409 1.00 91.81 89 ILE A C 1
ATOM 657 O O . ILE A 1 89 ? 7.424 2.988 0.414 1.00 91.81 89 ILE A O 1
ATOM 661 N N . TYR A 1 90 ? 7.072 3.705 2.520 1.00 91.06 90 TYR A N 1
ATOM 662 C CA . TYR A 1 90 ? 8.368 4.364 2.670 1.00 91.06 90 TYR A CA 1
ATOM 663 C C . TYR A 1 90 ? 9.519 3.365 2.547 1.00 91.06 90 TYR A C 1
ATOM 665 O O . TYR A 1 90 ? 10.453 3.605 1.790 1.00 91.06 90 TYR A O 1
ATOM 673 N N . TYR A 1 91 ? 9.425 2.215 3.216 1.00 88.88 91 TYR A N 1
ATOM 674 C CA . TYR A 1 91 ? 10.443 1.174 3.106 1.00 88.88 91 TYR A CA 1
ATOM 675 C C . TYR A 1 91 ? 10.535 0.601 1.685 1.00 88.88 91 TYR A C 1
ATOM 677 O O . TYR A 1 91 ? 11.631 0.393 1.177 1.00 88.88 91 TYR A O 1
ATOM 685 N N . ALA A 1 92 ? 9.399 0.373 1.019 1.00 87.31 92 ALA A N 1
ATOM 686 C CA . ALA A 1 92 ? 9.375 -0.086 -0.369 1.00 87.31 92 ALA A CA 1
ATOM 687 C C . ALA A 1 92 ? 10.032 0.925 -1.321 1.00 87.31 92 ALA A C 1
ATOM 689 O O . ALA A 1 92 ? 10.734 0.532 -2.248 1.00 87.31 92 ALA A O 1
ATOM 690 N N . TRP A 1 93 ? 9.820 2.220 -1.078 1.00 87.12 93 TRP A N 1
ATOM 691 C CA . TRP A 1 93 ? 10.457 3.288 -1.840 1.00 87.12 93 TRP A CA 1
ATOM 692 C C . TRP A 1 93 ? 11.965 3.343 -1.594 1.00 87.12 93 TRP A C 1
ATOM 694 O O . TRP A 1 93 ? 12.719 3.350 -2.562 1.00 87.12 93 TRP A O 1
ATOM 704 N N . MET A 1 94 ? 12.390 3.302 -0.327 1.00 85.06 94 MET A N 1
ATOM 705 C CA . MET A 1 94 ? 13.809 3.253 0.034 1.00 85.06 94 MET A CA 1
ATOM 706 C C . MET A 1 94 ? 14.499 2.061 -0.625 1.00 85.06 94 MET A C 1
ATOM 708 O O . MET A 1 94 ? 15.545 2.255 -1.228 1.00 85.06 94 MET A O 1
ATOM 712 N N . ALA A 1 95 ? 13.876 0.876 -0.604 1.00 82.12 95 ALA A N 1
ATOM 713 C CA . ALA A 1 95 ? 14.403 -0.305 -1.280 1.00 82.12 95 ALA A CA 1
ATOM 714 C C . ALA A 1 95 ? 14.687 -0.020 -2.761 1.00 82.12 95 ALA A C 1
ATOM 716 O O . ALA A 1 95 ? 15.808 -0.214 -3.189 1.00 82.12 95 ALA A O 1
ATOM 717 N N . ILE A 1 96 ? 13.733 0.558 -3.503 1.00 80.94 96 ILE A N 1
ATOM 718 C CA . ILE A 1 96 ? 13.918 0.901 -4.926 1.00 80.94 96 ILE A CA 1
ATOM 719 C C . ILE A 1 96 ? 15.057 1.913 -5.147 1.00 80.94 96 ILE A C 1
ATOM 721 O O . ILE A 1 96 ? 15.716 1.863 -6.181 1.00 80.94 96 ILE A O 1
ATOM 725 N N . THR A 1 97 ? 15.271 2.856 -4.225 1.00 78.31 97 THR A N 1
ATOM 7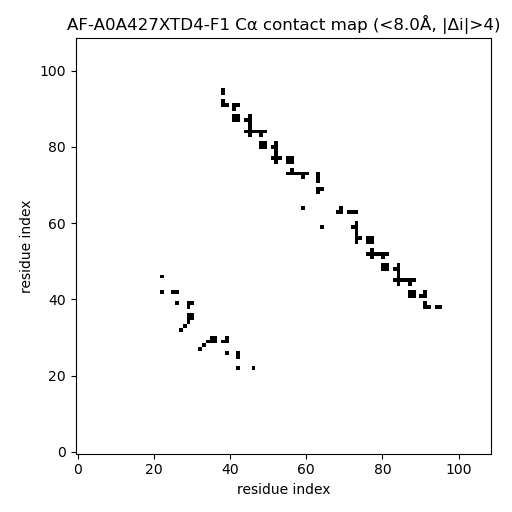26 C CA . THR A 1 97 ? 16.261 3.936 -4.393 1.00 78.31 97 THR A CA 1
ATOM 727 C C . THR A 1 97 ? 17.648 3.620 -3.833 1.00 78.31 97 THR A C 1
ATOM 729 O O . THR A 1 97 ? 18.619 4.226 -4.273 1.00 78.31 97 THR A O 1
ATOM 732 N N . GLU A 1 98 ? 17.768 2.710 -2.865 1.00 64.12 98 GLU A N 1
ATOM 733 C CA . GLU A 1 98 ? 19.056 2.337 -2.263 1.00 64.12 98 GLU A CA 1
ATOM 734 C C . GLU A 1 98 ? 19.898 1.451 -3.190 1.00 64.12 98 GLU A C 1
ATOM 736 O O . GLU A 1 98 ? 21.121 1.512 -3.111 1.00 64.12 98 GLU A O 1
ATOM 741 N N . GLU A 1 99 ? 19.276 0.707 -4.116 1.00 59.72 99 GLU A N 1
ATOM 742 C CA . GLU A 1 99 ? 20.009 -0.062 -5.137 1.00 59.72 99 GLU A CA 1
ATOM 743 C C . GLU A 1 99 ? 20.819 0.850 -6.098 1.00 59.72 99 GLU A C 1
ATOM 745 O O . GLU A 1 99 ? 21.711 0.363 -6.787 1.00 59.72 99 GLU A O 1
ATOM 750 N N . ASP A 1 100 ? 20.511 2.156 -6.173 1.00 60.75 100 ASP A N 1
ATOM 751 C CA . ASP A 1 100 ? 20.884 3.015 -7.314 1.00 60.75 100 ASP A CA 1
ATOM 752 C C . ASP A 1 100 ? 21.838 4.185 -6.964 1.00 60.75 100 ASP A C 1
ATOM 754 O O . ASP A 1 100 ? 22.322 4.868 -7.863 1.00 60.75 100 ASP A O 1
ATOM 758 N N . TRP A 1 101 ? 22.137 4.446 -5.677 1.00 65.12 101 TRP A N 1
ATOM 759 C CA . TRP A 1 101 ? 22.842 5.679 -5.248 1.00 65.12 101 TRP A CA 1
ATOM 760 C C . TRP A 1 101 ? 24.112 5.509 -4.384 1.00 65.12 101 TRP A C 1
ATOM 762 O O . TRP A 1 101 ? 24.525 6.485 -3.757 1.00 65.12 101 TRP A O 1
ATOM 772 N N . GLY A 1 102 ? 24.774 4.342 -4.327 1.00 56.62 102 GLY A N 1
ATOM 773 C CA . GLY A 1 102 ? 25.900 4.191 -3.381 1.00 56.62 102 GLY A CA 1
ATOM 774 C C . GLY A 1 102 ? 27.008 3.169 -3.623 1.00 56.62 102 GLY A C 1
ATOM 775 O O . GLY A 1 102 ? 28.017 3.272 -2.931 1.00 56.62 102 GLY A O 1
ATOM 776 N N . ASP A 1 103 ? 26.915 2.257 -4.592 1.00 59.03 103 ASP A N 1
ATOM 777 C CA . ASP A 1 103 ? 28.101 1.502 -5.037 1.00 59.03 103 ASP A CA 1
ATOM 778 C C . ASP A 1 103 ? 28.887 2.357 -6.045 1.00 59.03 103 ASP A C 1
ATOM 780 O O . ASP A 1 103 ? 29.020 2.035 -7.225 1.00 59.03 103 ASP A O 1
ATOM 784 N N . ASP A 1 104 ? 29.369 3.510 -5.579 1.00 59.69 104 ASP A N 1
ATOM 785 C CA . ASP A 1 104 ? 30.321 4.320 -6.327 1.00 59.69 104 ASP A CA 1
ATOM 786 C C . ASP A 1 104 ? 31.693 3.618 -6.224 1.00 59.69 104 ASP A C 1
ATOM 788 O O . ASP A 1 104 ? 32.231 3.482 -5.121 1.00 59.69 104 ASP A O 1
ATOM 792 N N . PRO A 1 105 ? 32.307 3.151 -7.329 1.00 59.19 105 PRO A N 1
ATOM 793 C CA . PRO A 1 105 ? 33.575 2.408 -7.327 1.00 59.19 10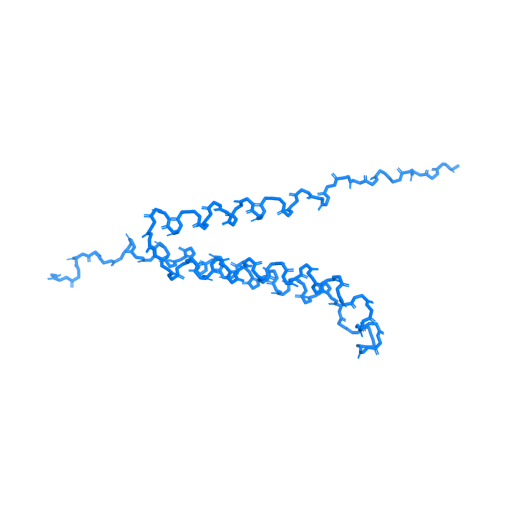5 PRO A CA 1
ATOM 794 C C . PRO A 1 105 ? 34.802 3.259 -6.938 1.00 59.19 105 PRO A C 1
ATOM 796 O O . PRO A 1 105 ? 35.937 2.908 -7.262 1.00 59.19 105 PRO A O 1
ATOM 799 N N . TYR A 1 106 ? 34.605 4.384 -6.251 1.00 60.31 106 TYR A N 1
ATOM 800 C CA . TYR A 1 106 ? 35.666 5.261 -5.761 1.00 60.31 106 TYR A CA 1
ATOM 801 C C . TYR A 1 106 ? 36.187 4.878 -4.368 1.00 60.31 106 TYR A C 1
ATOM 803 O O . TYR A 1 106 ? 37.111 5.524 -3.890 1.00 60.31 106 TYR A O 1
ATOM 811 N N . ASP A 1 107 ? 35.680 3.800 -3.759 1.00 61.75 107 ASP A N 1
ATOM 812 C CA . ASP A 1 107 ? 36.184 3.249 -2.486 1.00 61.75 107 ASP A CA 1
ATOM 813 C C . ASP A 1 107 ? 37.318 2.204 -2.672 1.00 61.75 107 ASP A C 1
ATOM 815 O O . ASP A 1 107 ? 37.640 1.439 -1.764 1.00 61.75 107 ASP A O 1
ATOM 819 N N . MET A 1 108 ? 37.940 2.142 -3.863 1.00 61.41 108 MET A N 1
ATOM 820 C CA . MET A 1 108 ? 39.055 1.223 -4.172 1.00 61.41 108 MET A CA 1
ATOM 821 C C . MET A 1 108 ? 40.376 1.894 -4.606 1.00 61.41 108 MET A C 1
ATOM 823 O O . MET A 1 108 ? 41.230 1.220 -5.188 1.00 61.41 108 MET A O 1
ATOM 827 N N . TYR A 1 109 ? 40.580 3.182 -4.297 1.00 55.28 109 TYR A N 1
ATOM 828 C CA . TYR A 1 109 ? 41.896 3.845 -4.366 1.00 55.28 109 TYR A CA 1
ATOM 829 C C . TYR A 1 109 ? 42.205 4.666 -3.116 1.00 55.28 109 TYR A C 1
ATOM 831 O O . TYR A 1 109 ? 41.408 5.571 -2.794 1.00 55.28 109 TYR A O 1
#

Organism: NCBI:txid1890683

Solvent-accessible surface area (backbone atoms only — not comparable to full-atom values): 6279 Å² total; per-residue (Å²): 137,82,82,80,78,77,78,78,76,93,63,81,77,59,64,60,55,54,53,53,51,49,50,53,52,51,48,46,44,25,57,70,72,66,64,42,66,71,45,38,53,30,46,52,50,17,52,50,29,38,50,46,13,58,49,40,40,63,62,30,66,66,60,33,66,76,72,43,82,73,74,61,56,32,63,60,55,19,52,52,29,38,51,49,14,51,51,30,44,50,50,27,50,47,57,71,51,62,81,74,73,71,91,61,85,71,86,79,118

Secondary structure (DSSP, 8-state):
-----------SSSHHHHHHHHHHHHHHIIIIII--HHHHHHHHHHHHHHHHHHHHHHHTTTHHHHHSTTSS-HHHHHHHHHHHHHHHHHHHHHHHHHTSSS--GGGG-

Radius of gyration: 20.54 Å; Cα contacts (8 Å, |Δi|>4): 72; chains: 1; bounding box: 75×42×44 Å

pLDDT: mean 75.83, std 15.15, range [46.06, 94.56]

Sequence (109 aa):
HPHNGGSVHPQEQNDGSAAVAFFAIMLYVTFVMLKEVKPALMYILAFVLFLGGGIIFFLASEPLCNASNQKVNGAFLSTLLSAGALGAIYYAWMAITEEDWGDDPYDMY